Protein AF-A0A1J7I4B0-F1 (afdb_monomer)

Sequence (174 aa):
MAPSAYDSESDSSPSPQRRQPWRPTRIHIPNHGELVFEQAELERLRMSMGFTDMDQLVAFIRAPYVIYPFREFIVDYLRGQGPGASNPPSLDAIITLIVTDTQDNTGMFTTHNPDKTGWGPDHHWARFIQQVYSGAQAADSSWVGVSEQDFAVIAWQLLELLQFLARRWLANRV

Secondary structure (DSSP, 8-state):
----------------------PPP------HHHHHHHHHHHHHHHHHTT-SSHHHHHHHHHSHHHHHHHHHHIIIIITTS-GGGGSPPPHHHHHHHHHHHHHTT--TTTSSS---TT--HHHHHHHHHHHHHHHHHHH-GGGTT--HHHHHHHHHHHHHHHHHHHHHHHHTT-

Mean predicted aligned error: 11.85 Å

Radius of gyration: 24.98 Å; Cα contacts (8 Å, |Δi|>4): 108; chains: 1; bounding box: 47×62×83 Å

Foldseek 3Di:
DDDDDDDDDDPPPDDDPPDDPDDPDPPCPDPPVVVVVLVVLLVVLCVLVVHPDSVRVVVLCVDPLNVVLLVVLCVPQLVVDAPCLLPDDDLVLLLVVLVCCVVVVVCQLVDDDHDCVPPDSSSSLSSSLVSSLVVCCVVDVVSPPQDSVRSSSSSVSSSSVSSSVSNVVNVVVD

Solvent-accessible surface area (backbone atoms only — not comparable to full-atom values): 10542 Å² total; per-residue (Å²): 139,85,88,81,92,88,88,77,92,74,89,76,76,77,76,81,77,78,75,73,76,84,72,79,72,82,77,79,74,73,51,74,65,56,56,53,50,52,51,53,51,52,54,49,52,23,58,74,72,66,37,93,45,71,66,55,43,54,49,52,57,64,31,68,45,40,44,50,43,50,51,48,40,40,64,76,44,53,69,82,38,63,86,71,61,43,59,79,64,60,64,68,60,26,50,48,54,52,51,46,35,59,74,72,64,66,42,60,52,73,44,84,84,51,88,64,86,86,63,53,73,45,52,52,55,31,26,36,40,49,36,32,51,57,38,44,33,75,75,37,66,88,61,55,91,66,49,76,71,55,45,51,53,51,46,50,53,43,47,53,50,49,35,51,53,44,44,53,53,56,63,76,71,116

Organism: NCBI:txid1408157

Structure (mmCIF, N/CA/C/O backbone):
data_AF-A0A1J7I4B0-F1
#
_entry.id   AF-A0A1J7I4B0-F1
#
loop_
_atom_site.group_PDB
_atom_site.id
_atom_site.type_symbol
_atom_site.label_atom_id
_atom_site.label_alt_id
_atom_site.label_comp_id
_atom_site.label_asym_id
_atom_site.label_entity_id
_atom_site.label_seq_id
_atom_site.pdbx_PDB_ins_code
_atom_site.Cartn_x
_atom_site.Cartn_y
_atom_site.Cartn_z
_atom_site.occupancy
_atom_site.B_iso_or_equiv
_atom_site.auth_seq_id
_atom_site.auth_comp_id
_atom_site.auth_asym_id
_atom_site.auth_atom_id
_atom_site.pdbx_PDB_model_num
ATOM 1 N N . MET A 1 1 ? -31.861 36.090 -67.037 1.00 41.72 1 MET A N 1
ATOM 2 C CA . MET A 1 1 ? -31.666 36.037 -65.571 1.00 41.72 1 MET A CA 1
ATOM 3 C C . MET A 1 1 ? -31.210 34.626 -65.224 1.00 41.72 1 MET A C 1
ATOM 5 O O . MET A 1 1 ? -31.757 33.698 -65.799 1.00 41.72 1 MET A O 1
ATOM 9 N N . ALA A 1 2 ? -30.171 34.485 -64.400 1.00 48.28 2 ALA A N 1
ATOM 10 C CA . ALA A 1 2 ? -29.587 33.206 -63.952 1.00 48.28 2 ALA A CA 1
ATOM 11 C C . ALA A 1 2 ? -30.159 32.815 -62.561 1.00 48.28 2 ALA A C 1
ATOM 13 O O . ALA A 1 2 ? -30.885 33.651 -62.013 1.00 48.28 2 ALA A O 1
ATOM 14 N N . PRO A 1 3 ? -29.829 31.659 -61.932 1.00 47.75 3 PRO A N 1
ATOM 15 C CA . PRO A 1 3 ? -28.937 30.546 -62.323 1.00 47.75 3 PRO A CA 1
ATOM 16 C C . PRO A 1 3 ? -29.724 29.186 -62.325 1.00 47.75 3 PRO A C 1
ATOM 18 O O . PRO A 1 3 ? -30.921 29.238 -62.582 1.00 47.75 3 PRO A O 1
ATOM 21 N N . SER A 1 4 ? -29.219 27.952 -62.117 1.00 40.94 4 SER A N 1
ATOM 22 C CA . SER A 1 4 ? -27.881 27.423 -61.770 1.00 40.94 4 SER A CA 1
ATOM 23 C C . SER A 1 4 ? -27.727 25.913 -62.065 1.00 40.94 4 SER A C 1
ATOM 25 O O . SER A 1 4 ? -28.676 25.176 -61.837 1.00 40.94 4 SER A O 1
ATOM 27 N N . ALA A 1 5 ? -26.491 25.494 -62.381 1.00 42.97 5 ALA A N 1
ATOM 28 C CA . ALA A 1 5 ? -25.795 24.273 -61.918 1.00 42.97 5 ALA A CA 1
ATOM 29 C C . ALA A 1 5 ? -26.322 22.832 -62.178 1.00 42.97 5 ALA A C 1
ATOM 31 O O . ALA A 1 5 ? -27.502 22.577 -62.375 1.00 42.97 5 ALA A O 1
ATOM 32 N N . TYR A 1 6 ? -25.356 21.909 -62.011 1.00 44.06 6 TYR A N 1
ATOM 33 C CA . TYR A 1 6 ? -25.415 20.441 -61.875 1.00 44.06 6 TYR A CA 1
ATOM 34 C C . TYR A 1 6 ? -25.219 19.579 -63.129 1.00 44.06 6 TYR A C 1
ATOM 36 O O . TYR A 1 6 ? -26.148 18.962 -63.624 1.00 44.06 6 TYR A O 1
ATOM 44 N N . ASP A 1 7 ? -23.943 19.433 -63.505 1.00 45.72 7 ASP A N 1
ATOM 45 C CA . ASP A 1 7 ? -23.386 18.194 -64.063 1.00 45.72 7 ASP A CA 1
ATOM 46 C C . ASP A 1 7 ? -21.971 17.981 -63.497 1.00 45.72 7 ASP A C 1
ATOM 48 O O . ASP A 1 7 ? -21.061 18.766 -63.772 1.00 45.72 7 ASP A O 1
ATOM 52 N N . SER A 1 8 ? -21.805 16.964 -62.646 1.00 46.50 8 SER A N 1
ATOM 53 C CA . SER A 1 8 ? -20.534 16.324 -62.249 1.00 46.50 8 SER A CA 1
ATOM 54 C C . SER A 1 8 ? -20.842 15.198 -61.262 1.00 46.50 8 SER A C 1
ATOM 56 O O . SER A 1 8 ? -20.706 15.346 -60.043 1.00 46.50 8 SER A O 1
ATOM 58 N N . GLU A 1 9 ? -21.287 14.062 -61.795 1.00 45.38 9 GLU A N 1
ATOM 59 C CA . GLU A 1 9 ? -21.371 12.819 -61.034 1.00 45.38 9 GLU A CA 1
ATOM 60 C C . GLU A 1 9 ? -19.989 12.474 -60.463 1.00 45.38 9 GLU A C 1
ATOM 62 O O . GLU A 1 9 ? -19.000 12.344 -61.183 1.00 45.38 9 GLU A O 1
ATOM 67 N N . SER A 1 10 ? -19.917 12.334 -59.144 1.00 45.28 10 SER A N 1
ATOM 68 C CA . SER A 1 10 ? -18.740 11.833 -58.432 1.00 45.28 10 SER A CA 1
ATOM 69 C C . SER A 1 10 ? -19.203 10.764 -57.448 1.00 45.28 10 SER A C 1
ATOM 71 O O . SER A 1 10 ? -19.245 10.966 -56.234 1.00 45.28 10 SER A O 1
ATOM 73 N N . ASP A 1 11 ? -19.597 9.620 -58.018 1.00 41.53 11 ASP A N 1
ATOM 74 C CA . ASP A 1 11 ? -20.009 8.410 -57.304 1.00 41.53 11 ASP A CA 1
ATOM 75 C C . ASP A 1 11 ? -18.856 7.885 -56.434 1.00 41.53 11 ASP A C 1
ATOM 77 O O . ASP A 1 11 ? -18.025 7.068 -56.834 1.00 41.53 11 ASP A O 1
ATOM 81 N N . SER A 1 12 ? -18.797 8.404 -55.210 1.00 43.12 12 SER A N 1
ATOM 82 C CA . SER A 1 12 ? -17.882 7.960 -54.164 1.00 43.12 12 SER A CA 1
ATOM 83 C C . SER A 1 12 ? -18.487 6.777 -53.413 1.00 43.12 12 SER A C 1
ATOM 85 O O . SER A 1 12 ? -18.695 6.841 -52.202 1.00 43.12 12 SER A O 1
ATOM 87 N N . SER A 1 13 ? -18.780 5.694 -54.136 1.00 46.62 13 SER A N 1
ATOM 88 C CA . SER A 1 13 ? -19.219 4.424 -53.558 1.00 46.62 13 SER A CA 1
ATOM 89 C C . SER A 1 13 ? -18.184 3.898 -52.544 1.00 46.62 13 SER A C 1
ATOM 91 O O . SER A 1 13 ? -17.071 3.520 -52.931 1.00 46.62 13 SER A O 1
ATOM 93 N N . PRO A 1 14 ? -18.502 3.843 -51.234 1.00 42.09 14 PRO A N 1
ATOM 94 C CA . PRO A 1 14 ? -17.565 3.353 -50.234 1.00 42.09 14 PRO A CA 1
ATOM 95 C C . PRO A 1 14 ? -17.385 1.840 -50.388 1.00 42.09 14 PRO A C 1
ATOM 97 O O . PRO A 1 14 ? -18.334 1.064 -50.267 1.00 42.09 14 PRO A O 1
ATOM 100 N N . SER A 1 15 ? -16.144 1.406 -50.623 1.00 46.53 15 SER A N 1
ATOM 101 C CA . SER A 1 15 ? -15.815 -0.020 -50.705 1.00 46.53 15 SER A CA 1
ATOM 102 C C . SER A 1 15 ? -16.225 -0.752 -49.417 1.00 46.53 15 SER A C 1
ATOM 104 O O . SER A 1 15 ? -15.900 -0.278 -48.323 1.00 46.53 15 SER A O 1
ATOM 106 N N . PRO A 1 16 ? -16.892 -1.920 -49.501 1.00 41.56 16 PRO A N 1
ATOM 107 C CA . PRO A 1 16 ? -17.350 -2.636 -48.320 1.00 41.56 16 PRO A CA 1
ATOM 108 C C . PRO A 1 16 ? -16.153 -3.112 -47.495 1.00 41.56 16 PRO A C 1
ATOM 110 O O . PRO A 1 16 ? -15.382 -3.979 -47.918 1.00 41.56 16 PRO A O 1
ATOM 113 N N . GLN A 1 17 ? -16.007 -2.554 -46.290 1.00 43.06 17 GLN A N 1
ATOM 114 C CA . GLN A 1 17 ? -14.996 -2.991 -45.334 1.00 43.06 17 GLN A CA 1
ATOM 115 C C . GLN A 1 17 ? -15.161 -4.491 -45.075 1.00 43.06 17 GLN A C 1
ATOM 117 O O . GLN A 1 17 ? -16.184 -4.941 -44.549 1.00 43.06 17 GLN A O 1
ATOM 122 N N . ARG A 1 18 ? -14.135 -5.275 -45.431 1.00 38.78 18 ARG A N 1
ATOM 123 C CA . ARG A 1 18 ? -14.068 -6.699 -45.091 1.00 38.78 18 ARG A CA 1
ATOM 124 C C . ARG A 1 18 ? -14.145 -6.829 -43.574 1.00 38.78 18 ARG A C 1
ATOM 126 O O . ARG A 1 18 ? -13.166 -6.552 -42.882 1.00 38.78 18 ARG A O 1
ATOM 133 N N . ARG A 1 19 ? -15.297 -7.277 -43.064 1.00 35.00 19 ARG A N 1
ATOM 134 C CA . ARG A 1 19 ? -15.442 -7.699 -41.668 1.00 35.00 19 ARG A CA 1
ATOM 135 C C . ARG A 1 19 ? -14.363 -8.743 -41.402 1.00 35.00 19 ARG A C 1
ATOM 137 O O . ARG A 1 19 ? -14.380 -9.803 -42.029 1.00 35.00 19 ARG A O 1
ATOM 144 N N . GLN A 1 20 ? -13.412 -8.438 -40.521 1.00 35.88 20 GLN A N 1
ATOM 145 C CA . GLN A 1 20 ? -12.456 -9.454 -40.099 1.00 35.88 20 GLN A CA 1
ATOM 146 C C . GLN A 1 20 ? -13.242 -10.591 -39.429 1.00 35.88 20 GLN A C 1
ATOM 148 O O . GLN A 1 20 ? -14.161 -10.305 -38.653 1.00 35.88 20 GLN A O 1
ATOM 153 N N . PRO A 1 21 ? -12.933 -11.865 -39.725 1.00 37.88 21 PRO A N 1
ATOM 154 C CA . PRO A 1 21 ? -13.546 -12.967 -39.004 1.00 37.88 21 PRO A CA 1
ATOM 155 C C . PRO A 1 21 ? -13.203 -12.819 -37.522 1.00 37.88 21 PRO A C 1
ATOM 157 O O . PRO A 1 21 ? -12.049 -12.550 -37.177 1.00 37.88 21 PRO A O 1
ATOM 160 N N . TRP A 1 22 ? -14.208 -12.986 -36.660 1.00 29.53 22 TRP A N 1
ATOM 161 C CA . TRP A 1 22 ? -14.018 -13.007 -35.213 1.00 29.53 22 TRP A CA 1
ATOM 162 C C . TRP A 1 22 ? -12.917 -14.012 -34.872 1.00 29.53 22 TRP A C 1
ATOM 164 O O . TRP A 1 22 ? -13.108 -15.222 -34.999 1.00 29.53 22 TRP A O 1
ATOM 174 N N . ARG A 1 23 ? -11.759 -13.516 -34.428 1.00 29.38 23 ARG A N 1
ATOM 175 C CA . ARG A 1 23 ? -10.813 -14.361 -33.707 1.00 29.38 23 ARG A CA 1
ATOM 176 C C . ARG A 1 23 ? -11.446 -14.624 -32.344 1.00 29.38 23 ARG A C 1
ATOM 178 O O . ARG A 1 23 ? -11.733 -13.645 -31.654 1.00 29.38 23 ARG A O 1
ATOM 185 N N . PRO A 1 24 ? -11.668 -15.883 -31.934 1.00 34.53 24 PRO A N 1
ATOM 186 C CA . PRO A 1 24 ? -11.965 -16.138 -30.539 1.00 34.53 24 PRO A CA 1
ATOM 187 C C . PRO A 1 24 ? -10.764 -15.639 -29.738 1.00 34.53 24 PRO A C 1
ATOM 189 O O . PRO A 1 24 ? -9.643 -16.126 -29.911 1.00 34.53 24 PRO A O 1
ATOM 192 N N . THR A 1 25 ? -10.991 -14.634 -28.891 1.00 38.19 25 THR A N 1
ATOM 193 C CA . THR A 1 25 ? -10.077 -14.308 -27.799 1.00 38.19 25 THR A CA 1
ATOM 194 C C . THR A 1 25 ? -9.748 -15.623 -27.105 1.00 38.19 25 THR A C 1
ATOM 196 O O . THR A 1 25 ? -10.669 -16.389 -26.811 1.00 38.19 25 THR A O 1
ATOM 199 N N . ARG A 1 26 ? -8.463 -15.916 -26.863 1.00 33.62 26 ARG A N 1
ATOM 200 C CA . ARG A 1 26 ? -8.110 -17.017 -25.961 1.00 33.62 26 ARG A CA 1
ATOM 201 C C . ARG A 1 26 ? -8.775 -16.699 -24.628 1.00 33.62 26 ARG A C 1
ATOM 203 O O . ARG A 1 26 ? -8.307 -15.828 -23.903 1.00 33.62 26 ARG A O 1
ATOM 210 N N . ILE A 1 27 ? -9.877 -17.381 -24.331 1.00 37.28 27 ILE A N 1
ATOM 211 C CA . ILE A 1 27 ? -10.378 -17.461 -22.970 1.00 37.28 27 ILE A CA 1
ATOM 212 C C . ILE A 1 27 ? -9.312 -18.276 -22.259 1.00 37.28 27 ILE A C 1
ATOM 214 O O . ILE A 1 27 ? -9.225 -19.491 -22.442 1.00 37.28 27 ILE A O 1
ATOM 218 N N . HIS A 1 28 ? -8.432 -17.580 -21.545 1.00 44.19 28 HIS A N 1
ATOM 219 C CA . HIS A 1 28 ? -7.542 -18.214 -20.599 1.00 44.19 28 HIS A CA 1
ATOM 220 C C . HIS A 1 28 ? -8.452 -18.857 -19.552 1.00 44.19 28 HIS A C 1
ATOM 222 O O . HIS A 1 28 ? -9.059 -18.164 -18.740 1.00 44.19 28 HIS A O 1
ATOM 228 N N . ILE A 1 29 ? -8.629 -20.173 -19.651 1.00 43.31 29 ILE A N 1
ATOM 229 C CA . ILE A 1 29 ? -9.221 -20.973 -18.587 1.00 43.31 29 ILE A CA 1
ATOM 230 C C . ILE A 1 29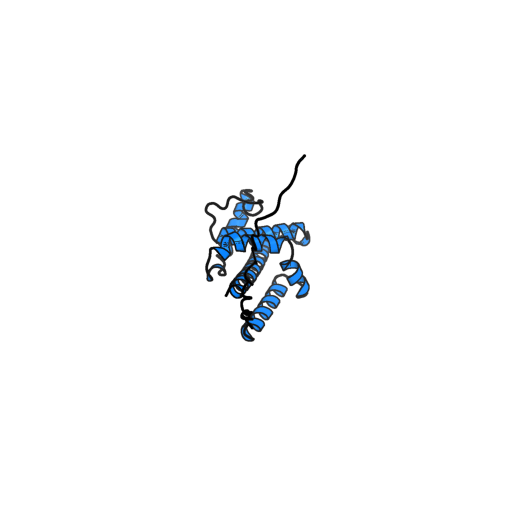 ? -8.059 -21.187 -17.614 1.00 43.31 29 ILE A C 1
ATOM 232 O O . ILE A 1 29 ? -7.162 -21.961 -17.962 1.00 43.31 29 ILE A O 1
ATOM 236 N N . PRO A 1 30 ? -8.004 -20.476 -16.471 1.00 47.09 30 PRO A N 1
ATOM 237 C CA . PRO A 1 30 ? -6.934 -20.684 -15.504 1.00 47.09 30 PRO A CA 1
ATOM 238 C C . PRO A 1 30 ? -6.949 -22.144 -15.062 1.00 47.09 30 PRO A C 1
ATOM 240 O O . PRO A 1 30 ? -8.021 -22.747 -14.925 1.00 47.09 30 PRO A O 1
ATOM 243 N N . ASN A 1 31 ? -5.768 -22.734 -14.869 1.00 52.84 31 ASN A N 1
ATOM 244 C CA . ASN A 1 31 ? -5.705 -24.134 -14.467 1.00 52.84 31 ASN A CA 1
ATOM 245 C C . ASN A 1 31 ? -6.452 -24.321 -13.141 1.00 52.84 31 ASN A C 1
ATOM 247 O O . ASN A 1 31 ? -6.368 -23.479 -12.248 1.00 52.84 31 ASN A O 1
ATOM 251 N N . HIS A 1 32 ? -7.127 -25.461 -12.963 1.00 53.00 32 HIS A N 1
ATOM 252 C CA . HIS A 1 32 ? -7.828 -25.753 -11.706 1.00 53.00 32 HIS A CA 1
ATOM 253 C C . HIS A 1 32 ? -6.910 -25.657 -10.473 1.00 53.00 32 HIS A C 1
ATOM 255 O O . HIS A 1 32 ? -7.383 -25.307 -9.399 1.00 53.00 32 HIS A O 1
ATOM 261 N N . GLY A 1 33 ? -5.602 -25.898 -10.633 1.00 51.53 33 GLY A N 1
ATOM 262 C CA . GLY A 1 33 ? -4.603 -25.622 -9.598 1.00 51.53 33 GLY A CA 1
ATOM 263 C C . GLY A 1 33 ? -4.465 -24.130 -9.271 1.00 51.53 33 GLY A C 1
ATOM 264 O O . GLY A 1 33 ? -4.574 -23.767 -8.106 1.00 51.53 33 GLY A O 1
ATOM 265 N N . GLU A 1 34 ? -4.279 -23.262 -10.274 1.00 57.88 34 GLU A N 1
ATOM 266 C CA . GLU A 1 34 ? -4.170 -21.804 -10.077 1.00 57.88 34 GLU A CA 1
ATOM 267 C C . GLU A 1 34 ? -5.395 -21.237 -9.359 1.00 57.88 34 GLU A C 1
ATOM 269 O O . GLU A 1 34 ? -5.231 -20.535 -8.370 1.00 57.88 34 GLU A O 1
ATOM 274 N N . LEU A 1 35 ? -6.609 -21.612 -9.777 1.00 59.94 35 LEU A N 1
ATOM 275 C CA . LEU A 1 35 ? -7.845 -21.165 -9.119 1.00 59.94 35 LEU A CA 1
ATOM 276 C C . LEU A 1 35 ? -7.898 -21.534 -7.627 1.00 59.94 35 LEU A C 1
ATOM 278 O O . LEU A 1 35 ? -8.327 -20.725 -6.807 1.00 59.94 35 LEU A O 1
ATOM 282 N N . VAL A 1 36 ? -7.450 -22.741 -7.270 1.00 61.91 36 VAL A N 1
ATOM 283 C CA . VAL A 1 36 ? -7.427 -23.218 -5.877 1.00 61.91 36 VAL A CA 1
ATOM 284 C C . VAL A 1 36 ? -6.362 -22.479 -5.059 1.00 61.91 36 VAL A C 1
ATOM 286 O O . VAL A 1 36 ? -6.633 -22.099 -3.920 1.00 61.91 36 VAL A O 1
ATOM 289 N N . PHE A 1 37 ? -5.180 -22.221 -5.631 1.00 63.00 37 PHE A N 1
ATOM 290 C CA . PHE A 1 37 ? -4.139 -21.427 -4.969 1.00 63.00 37 PHE A CA 1
ATOM 291 C C . PHE A 1 37 ? -4.554 -19.961 -4.789 1.00 63.00 37 PHE A C 1
ATOM 293 O O . PHE A 1 37 ? -4.392 -19.423 -3.696 1.00 63.00 37 PHE A O 1
ATOM 300 N N . GLU A 1 38 ? -5.141 -19.330 -5.811 1.00 75.31 38 GLU A N 1
ATOM 301 C CA . GLU A 1 38 ? -5.653 -17.958 -5.722 1.00 75.31 38 GLU A CA 1
ATOM 302 C C . GLU A 1 38 ? -6.736 -17.825 -4.649 1.00 75.31 38 GLU A C 1
ATOM 30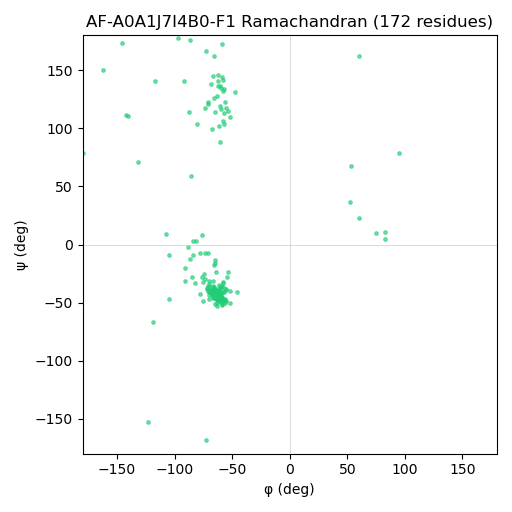4 O O . GLU A 1 38 ? -6.710 -16.874 -3.871 1.00 75.31 38 GLU A O 1
ATOM 309 N N . GLN A 1 39 ? -7.672 -18.778 -4.573 1.00 79.94 39 GLN A N 1
ATOM 310 C CA . GLN A 1 39 ? -8.748 -18.745 -3.584 1.00 79.94 39 GLN A CA 1
ATOM 311 C C . GLN A 1 39 ? -8.225 -18.967 -2.156 1.00 79.94 39 GLN A C 1
ATOM 313 O O . GLN A 1 39 ? -8.659 -18.274 -1.237 1.00 79.94 39 GLN A O 1
ATOM 318 N N . ALA A 1 40 ? -7.258 -19.871 -1.965 1.00 84.25 40 ALA A N 1
ATOM 319 C CA . ALA A 1 40 ? -6.603 -20.075 -0.673 1.00 84.25 40 ALA A CA 1
ATOM 320 C C . ALA A 1 40 ? -5.779 -18.850 -0.229 1.00 84.25 40 ALA A C 1
ATOM 322 O O . ALA A 1 40 ? -5.755 -18.518 0.957 1.00 84.25 40 ALA A O 1
ATOM 323 N N . GLU A 1 41 ? -5.130 -18.149 -1.164 1.00 86.56 41 GLU A N 1
ATOM 324 C CA . GLU A 1 41 ? -4.405 -16.913 -0.862 1.00 86.56 41 GLU A CA 1
ATOM 325 C C . GLU A 1 41 ? -5.355 -15.756 -0.522 1.00 86.56 41 GLU A C 1
ATOM 327 O O . GLU A 1 41 ? -5.100 -15.036 0.445 1.00 86.56 41 GLU A O 1
ATOM 332 N N . LEU A 1 42 ? -6.476 -15.615 -1.242 1.00 86.94 42 LEU A N 1
ATOM 333 C CA . LEU A 1 42 ? -7.520 -14.635 -0.922 1.00 86.94 42 LEU A CA 1
ATOM 334 C C . LEU A 1 42 ? -8.082 -14.857 0.486 1.00 86.94 42 LEU A C 1
ATOM 336 O O . LEU A 1 42 ? -8.228 -13.911 1.256 1.00 86.94 42 LEU A O 1
ATOM 340 N N . GLU A 1 43 ? -8.365 -16.114 0.832 1.00 89.25 43 GLU A N 1
ATOM 341 C CA . GLU A 1 43 ? -8.880 -16.504 2.145 1.00 89.25 43 GLU A CA 1
ATOM 342 C C . GLU A 1 43 ? -7.869 -16.201 3.262 1.00 89.25 43 GLU A C 1
ATOM 344 O O . GLU A 1 43 ? -8.233 -15.681 4.318 1.00 89.25 43 GLU A O 1
ATOM 349 N N . ARG A 1 44 ? -6.576 -16.440 3.011 1.00 90.75 44 ARG A N 1
ATOM 350 C CA . ARG A 1 44 ? -5.492 -16.071 3.931 1.00 90.75 44 ARG A CA 1
ATOM 351 C C . ARG A 1 44 ? -5.386 -14.553 4.118 1.00 90.75 44 ARG A C 1
ATOM 353 O O . ARG A 1 44 ? -5.278 -14.113 5.259 1.00 90.75 44 ARG A O 1
ATOM 360 N N . LEU A 1 45 ? -5.455 -13.770 3.037 1.00 90.38 45 LEU A N 1
ATOM 361 C CA . LEU A 1 45 ? -5.455 -12.300 3.082 1.00 90.38 45 LEU A CA 1
ATOM 362 C C . LEU A 1 45 ? -6.671 -11.750 3.839 1.00 90.38 45 LEU A C 1
ATOM 364 O O . LEU A 1 45 ? -6.532 -10.834 4.645 1.00 90.38 45 LEU A O 1
ATOM 368 N N . ARG A 1 46 ? -7.859 -12.338 3.641 1.00 92.25 46 ARG A N 1
ATOM 369 C CA . ARG A 1 46 ? -9.065 -11.990 4.408 1.00 92.25 46 ARG A CA 1
ATOM 370 C C . ARG A 1 46 ? -8.825 -12.158 5.905 1.00 92.25 46 ARG A C 1
ATOM 372 O O . ARG A 1 46 ? -9.112 -11.244 6.673 1.00 92.25 46 ARG A O 1
ATOM 379 N N . MET A 1 47 ? -8.309 -13.322 6.302 1.00 87.69 47 MET A N 1
ATOM 380 C CA . MET A 1 47 ? -8.048 -13.637 7.706 1.00 87.69 47 MET A CA 1
ATOM 381 C C . MET A 1 47 ? -6.946 -12.765 8.309 1.00 87.69 47 MET A C 1
ATOM 383 O O . MET A 1 47 ? -7.116 -12.305 9.435 1.00 87.69 47 MET A O 1
ATOM 387 N N . SER A 1 48 ? -5.842 -12.513 7.593 1.00 87.00 48 SER A N 1
ATOM 388 C CA . SER A 1 48 ? -4.746 -11.689 8.121 1.00 87.00 48 SER A CA 1
ATOM 389 C C . SER A 1 48 ? -5.165 -10.231 8.311 1.00 87.00 48 SER A C 1
ATOM 391 O O . SER A 1 48 ? -4.836 -9.648 9.337 1.00 87.00 48 SER A O 1
ATOM 393 N N . MET A 1 49 ? -5.955 -9.677 7.386 1.00 87.25 49 MET A N 1
ATOM 394 C CA . MET A 1 49 ? -6.481 -8.307 7.453 1.00 87.25 49 MET A CA 1
ATOM 395 C C . MET A 1 49 ? -7.734 -8.154 8.339 1.00 87.25 49 MET A C 1
ATOM 397 O O . MET A 1 49 ? -8.299 -7.067 8.417 1.00 87.25 49 MET A O 1
ATOM 401 N N . GLY A 1 50 ? -8.195 -9.222 9.002 1.00 85.62 50 GLY A N 1
ATOM 402 C CA . GLY A 1 50 ? -9.309 -9.170 9.958 1.00 85.62 50 GLY A CA 1
ATOM 403 C C . GLY A 1 50 ? -10.716 -9.037 9.356 1.00 85.62 50 GLY A C 1
ATOM 404 O O . GLY A 1 50 ? -11.676 -8.839 10.101 1.00 85.62 50 GLY A O 1
ATOM 405 N N . PHE A 1 51 ? -10.883 -9.173 8.036 1.00 87.25 51 PHE A N 1
ATOM 406 C CA . PHE A 1 51 ? -12.201 -9.110 7.393 1.00 87.25 51 PHE A CA 1
ATOM 407 C C . PHE A 1 51 ? -13.063 -10.321 7.772 1.00 87.25 51 PHE A C 1
ATOM 409 O O . PHE A 1 51 ? -12.588 -11.457 7.776 1.00 87.25 51 PHE A O 1
ATOM 416 N N . THR A 1 52 ? -14.354 -10.116 8.049 1.00 89.75 52 THR A N 1
ATOM 417 C CA . THR A 1 52 ? -15.257 -11.210 8.467 1.00 89.75 52 THR A CA 1
ATOM 418 C C . THR A 1 52 ? -15.532 -12.199 7.332 1.00 89.75 52 THR A C 1
ATOM 420 O O . THR A 1 52 ? -15.619 -13.402 7.565 1.00 89.75 52 THR A O 1
ATOM 423 N N . ASP A 1 53 ? -15.635 -11.700 6.101 1.00 91.12 53 ASP A N 1
ATOM 424 C CA . ASP A 1 53 ? -16.053 -12.447 4.915 1.00 91.12 53 ASP A CA 1
ATOM 425 C C . ASP A 1 53 ? -15.321 -11.958 3.643 1.00 91.12 53 ASP A C 1
ATOM 427 O O . ASP A 1 53 ? -14.533 -11.007 3.670 1.00 91.12 53 ASP A O 1
ATOM 431 N N . MET A 1 54 ? -15.534 -12.658 2.525 1.00 90.75 54 MET A N 1
ATOM 432 C CA . MET A 1 54 ? -14.939 -12.318 1.226 1.00 90.75 54 MET A CA 1
ATOM 433 C C . MET A 1 54 ? -15.465 -10.999 0.648 1.00 90.75 54 MET A C 1
ATOM 435 O O . MET A 1 54 ? -14.720 -10.305 -0.047 1.00 90.75 54 MET A O 1
ATOM 439 N N . ASP A 1 55 ? -16.719 -10.636 0.925 1.00 91.88 55 ASP A N 1
ATOM 440 C CA . ASP A 1 55 ? -17.335 -9.431 0.371 1.00 91.88 55 ASP A CA 1
ATOM 441 C C . ASP A 1 55 ? -16.721 -8.171 0.992 1.00 91.88 55 ASP A C 1
ATOM 443 O O . ASP A 1 55 ? -16.470 -7.204 0.273 1.00 91.88 55 ASP A O 1
ATOM 447 N N . GLN A 1 56 ? -16.369 -8.204 2.281 1.00 90.69 56 GLN A N 1
ATOM 448 C CA . GLN A 1 56 ? -15.608 -7.148 2.955 1.00 90.69 56 GLN A CA 1
ATOM 449 C C . GLN A 1 56 ? -14.214 -6.951 2.342 1.00 90.69 56 GLN A C 1
ATOM 451 O O . GLN A 1 56 ? -13.852 -5.819 2.016 1.00 90.69 56 GLN A O 1
ATOM 456 N N . LEU A 1 57 ? -13.455 -8.030 2.101 1.00 91.00 57 LEU A N 1
ATOM 457 C CA . LEU A 1 57 ? -12.148 -7.936 1.430 1.00 91.00 57 LEU A CA 1
ATOM 458 C C . LEU A 1 57 ? -12.292 -7.371 0.005 1.00 91.00 57 LEU A C 1
ATOM 460 O O . LEU A 1 57 ? -11.533 -6.493 -0.405 1.00 91.00 57 LEU A O 1
ATOM 464 N N . VAL A 1 58 ? -13.284 -7.835 -0.761 1.00 92.31 58 VAL A N 1
ATOM 465 C CA . VAL A 1 58 ? -13.540 -7.339 -2.123 1.00 92.31 58 VAL A CA 1
ATOM 466 C C . VAL A 1 58 ? -14.006 -5.878 -2.116 1.00 92.31 58 VAL A C 1
ATOM 468 O O . VAL A 1 58 ? -13.621 -5.118 -3.007 1.00 92.31 58 VAL A O 1
ATOM 471 N N . ALA A 1 59 ? -14.794 -5.457 -1.124 1.00 91.19 59 ALA A N 1
ATOM 472 C CA . ALA A 1 59 ? -15.194 -4.066 -0.934 1.00 91.19 59 ALA A CA 1
ATOM 473 C C . ALA A 1 59 ? -13.987 -3.175 -0.604 1.00 91.19 59 ALA A C 1
ATOM 475 O O . ALA A 1 59 ? -1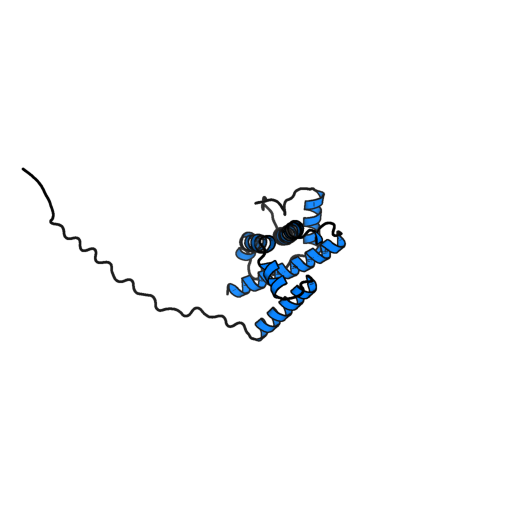3.828 -2.129 -1.235 1.00 91.19 59 ALA A O 1
ATOM 476 N N . PHE A 1 60 ? -13.096 -3.622 0.288 1.00 92.81 60 PHE A N 1
ATOM 477 C CA . PHE A 1 60 ? -11.841 -2.938 0.606 1.00 92.81 60 PHE A CA 1
ATOM 478 C C . PHE A 1 60 ? -10.944 -2.788 -0.632 1.00 92.81 60 PHE A C 1
ATOM 480 O O . PHE A 1 60 ? -10.545 -1.678 -0.972 1.00 92.81 60 PHE A O 1
ATOM 487 N N . ILE A 1 61 ? -10.715 -3.864 -1.396 1.00 94.56 61 ILE A N 1
ATOM 488 C CA . ILE A 1 61 ? -9.927 -3.828 -2.646 1.00 94.56 61 ILE A CA 1
ATOM 489 C C . ILE A 1 61 ? -10.513 -2.848 -3.679 1.00 94.56 61 ILE A C 1
ATOM 491 O O . ILE A 1 61 ? -9.782 -2.241 -4.466 1.00 94.56 61 ILE A O 1
ATOM 495 N N . ARG A 1 62 ? -11.841 -2.687 -3.696 1.00 94.31 62 ARG A N 1
ATOM 496 C CA . 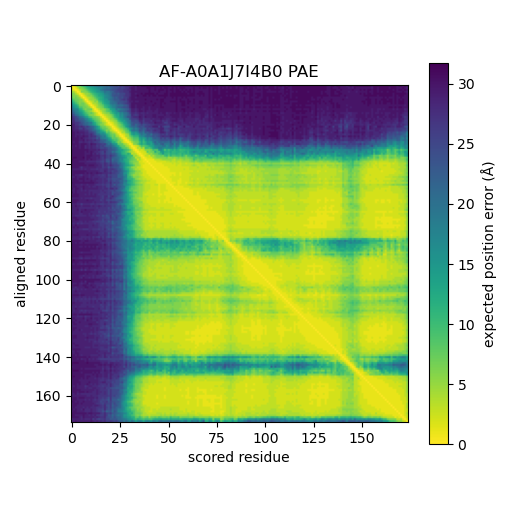ARG A 1 62 ? -12.553 -1.755 -4.586 1.00 94.31 62 ARG A CA 1
ATOM 497 C C . ARG A 1 62 ? -12.619 -0.323 -4.053 1.00 94.31 62 ARG A C 1
ATOM 499 O O . ARG A 1 62 ? -13.043 0.556 -4.806 1.00 94.31 62 ARG A O 1
ATOM 506 N N . ALA A 1 63 ? -12.222 -0.072 -2.807 1.00 93.50 63 ALA A N 1
ATOM 507 C CA . ALA A 1 63 ? -12.277 1.255 -2.216 1.00 93.50 63 ALA A CA 1
ATOM 508 C C . ALA A 1 63 ? -11.369 2.241 -2.982 1.00 93.50 63 ALA A C 1
ATOM 510 O O . ALA A 1 63 ? -10.294 1.848 -3.452 1.00 93.50 63 ALA A O 1
ATOM 511 N N . PRO A 1 64 ? -11.744 3.532 -3.098 1.00 95.25 64 PRO A N 1
ATOM 512 C CA . PRO A 1 64 ? -10.944 4.539 -3.801 1.00 95.25 64 PRO A CA 1
ATOM 513 C C . PRO A 1 64 ? -9.483 4.602 -3.331 1.00 95.25 64 PRO A C 1
ATOM 515 O O . PRO A 1 64 ? -8.575 4.690 -4.157 1.00 95.25 64 PRO A O 1
ATOM 518 N N . TYR A 1 65 ? -9.261 4.477 -2.019 1.00 92.69 65 TYR A N 1
ATOM 519 C CA . TYR A 1 65 ? -7.939 4.495 -1.390 1.00 92.69 65 TYR A CA 1
ATOM 520 C C . TYR A 1 65 ? -7.107 3.218 -1.607 1.00 92.69 65 TYR A C 1
ATOM 522 O O . TYR A 1 65 ? -5.933 3.223 -1.271 1.00 92.69 65 TYR A O 1
ATOM 530 N N . VAL A 1 66 ? -7.657 2.151 -2.202 1.00 94.88 66 VAL A N 1
ATOM 531 C CA . VAL A 1 66 ? -6.877 0.983 -2.666 1.00 94.88 66 VAL A CA 1
ATOM 532 C C . VAL A 1 66 ? -6.724 0.998 -4.182 1.00 94.88 66 VAL A C 1
ATOM 534 O O . VAL A 1 66 ? -5.624 0.836 -4.715 1.00 94.88 66 VAL A O 1
ATOM 537 N N . ILE A 1 67 ? -7.818 1.243 -4.905 1.00 95.19 67 ILE A N 1
ATOM 538 C CA . ILE A 1 67 ? -7.825 1.115 -6.362 1.00 95.19 67 ILE A CA 1
ATOM 539 C C . ILE A 1 67 ? -7.073 2.250 -7.073 1.00 95.19 67 ILE A C 1
ATOM 541 O O . ILE A 1 67 ? -6.529 2.016 -8.154 1.00 95.19 67 ILE A O 1
ATOM 545 N N . TYR A 1 68 ? -7.015 3.463 -6.509 1.00 94.62 68 TYR A N 1
ATOM 546 C CA . TYR A 1 68 ? -6.238 4.556 -7.104 1.00 94.62 68 TYR A CA 1
ATOM 547 C C . TYR A 1 68 ? -4.727 4.390 -6.884 1.00 94.62 68 TYR A C 1
ATOM 549 O O . TYR A 1 6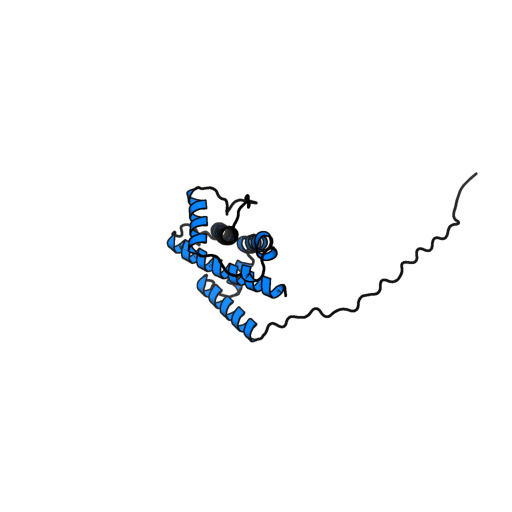8 ? -4.024 4.392 -7.900 1.00 94.62 68 TYR A O 1
ATOM 557 N N . PRO A 1 69 ? -4.214 4.116 -5.663 1.00 95.69 69 PRO A N 1
ATOM 558 C CA . PRO A 1 69 ? -2.794 3.811 -5.481 1.00 95.69 69 PRO A CA 1
ATOM 559 C C . PRO A 1 69 ? -2.351 2.582 -6.283 1.00 95.69 69 PRO A C 1
ATOM 561 O O . PRO A 1 69 ? -1.273 2.588 -6.871 1.00 95.69 69 PRO A O 1
ATOM 564 N N . PHE A 1 70 ? -3.198 1.549 -6.415 1.00 96.62 70 PHE A N 1
ATOM 565 C CA . PHE A 1 70 ? -2.869 0.393 -7.259 1.00 96.62 70 PHE A CA 1
ATOM 566 C C . PHE A 1 70 ? -2.779 0.746 -8.754 1.00 96.62 70 PHE A C 1
ATOM 568 O O . PHE A 1 70 ? -1.903 0.252 -9.464 1.00 96.62 70 PHE A O 1
ATOM 575 N N . ARG A 1 71 ? -3.658 1.622 -9.263 1.00 95.25 71 ARG A N 1
ATOM 576 C CA . ARG A 1 71 ? -3.577 2.111 -10.653 1.00 95.25 71 ARG A CA 1
ATOM 577 C C . ARG A 1 71 ? -2.328 2.955 -10.895 1.00 95.25 71 ARG A C 1
ATOM 579 O O . ARG A 1 71 ? -1.747 2.835 -11.971 1.00 95.25 71 ARG A O 1
ATOM 586 N N . GLU A 1 72 ? -1.925 3.770 -9.924 1.00 94.06 72 GLU A N 1
ATOM 587 C CA . GLU A 1 72 ? -0.672 4.531 -9.965 1.00 94.06 72 GLU A CA 1
ATOM 588 C C . GLU A 1 72 ? 0.536 3.578 -9.988 1.00 94.06 72 GLU A C 1
ATOM 590 O O . GLU A 1 72 ? 1.326 3.618 -10.928 1.00 94.06 72 GLU A O 1
ATOM 595 N N . PHE A 1 73 ? 0.589 2.605 -9.072 1.00 95.06 73 PHE A N 1
ATOM 596 C CA . PHE A 1 73 ? 1.607 1.545 -9.042 1.00 95.06 73 PHE A CA 1
ATOM 597 C C . PHE A 1 73 ? 1.689 0.742 -10.355 1.00 95.06 73 PHE A C 1
ATOM 599 O O . PHE A 1 73 ? 2.776 0.417 -10.835 1.00 95.06 73 PHE A O 1
ATOM 606 N N . ILE A 1 74 ? 0.549 0.464 -11.001 1.00 93.88 74 ILE A N 1
ATOM 607 C CA . ILE A 1 74 ? 0.526 -0.137 -12.341 1.00 93.88 74 ILE A CA 1
ATOM 608 C C . ILE A 1 74 ? 1.213 0.762 -13.375 1.00 93.88 74 ILE A C 1
ATOM 610 O O . ILE A 1 74 ? 1.969 0.263 -14.207 1.00 93.88 74 ILE A O 1
ATOM 614 N N . VAL A 1 75 ? 0.884 2.056 -13.396 1.00 92.12 75 VAL A N 1
ATOM 615 C CA . VAL A 1 75 ? 1.360 2.992 -14.424 1.00 92.12 75 VAL A CA 1
ATOM 616 C C . VAL A 1 75 ? 2.848 3.270 -14.268 1.00 92.12 75 VAL A C 1
ATOM 618 O O . VAL A 1 75 ? 3.568 3.180 -15.262 1.00 92.12 75 VAL A O 1
ATOM 621 N N . ASP A 1 76 ? 3.287 3.556 -13.046 1.00 90.06 76 ASP A N 1
ATOM 622 C CA . ASP A 1 76 ? 4.646 4.012 -12.763 1.00 90.06 76 ASP A CA 1
ATOM 623 C C . ASP A 1 76 ? 5.653 2.862 -12.679 1.00 90.06 76 ASP A C 1
ATOM 625 O O . ASP A 1 76 ? 6.812 3.029 -13.052 1.00 90.06 76 ASP A O 1
ATOM 629 N N . TYR A 1 77 ? 5.217 1.692 -12.196 1.00 90.81 77 TYR A N 1
ATOM 630 C CA . TYR A 1 77 ? 6.101 0.569 -11.894 1.00 90.81 77 TYR A CA 1
ATOM 631 C C . TYR A 1 77 ? 5.775 -0.675 -12.739 1.00 90.81 77 TYR A C 1
ATOM 633 O O . TYR A 1 77 ? 6.560 -1.029 -13.621 1.00 90.81 77 TYR A O 1
ATOM 641 N N . LEU A 1 78 ? 4.610 -1.319 -12.569 1.00 90.69 78 LEU A N 1
ATOM 642 C CA . LEU A 1 78 ? 4.350 -2.631 -13.207 1.00 90.69 78 LEU A CA 1
ATOM 643 C C . LEU A 1 78 ? 4.319 -2.617 -14.746 1.00 90.69 78 LEU A C 1
ATOM 645 O O . LEU A 1 78 ? 4.526 -3.656 -15.362 1.00 90.69 78 LEU A O 1
ATOM 649 N N . ARG A 1 79 ? 4.04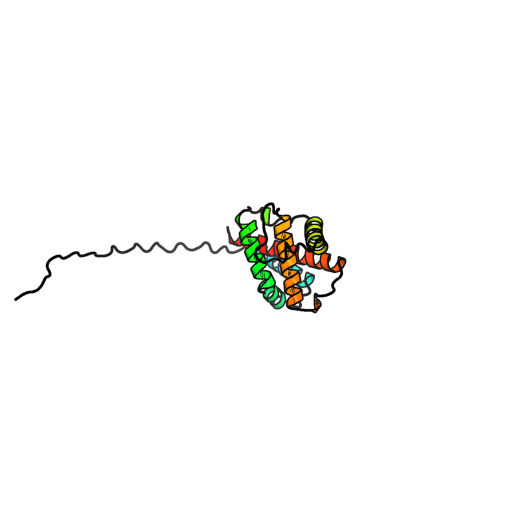3 -1.480 -15.399 1.00 87.69 79 ARG A N 1
ATOM 650 C CA . ARG A 1 79 ? 4.105 -1.380 -16.872 1.00 87.69 79 ARG A CA 1
ATOM 651 C C . ARG A 1 79 ? 5.525 -1.308 -17.423 1.00 87.69 79 ARG A C 1
ATOM 653 O O . ARG A 1 79 ? 5.742 -1.753 -18.546 1.00 87.69 79 ARG A O 1
ATOM 660 N N . GLY A 1 80 ? 6.451 -0.703 -16.680 1.00 81.44 80 GLY A N 1
ATOM 661 C CA . GLY A 1 80 ? 7.852 -0.558 -17.087 1.00 81.44 80 GLY A CA 1
ATOM 662 C C . GLY A 1 80 ? 8.716 -1.763 -16.717 1.00 81.44 80 GLY A C 1
ATOM 663 O O . GLY A 1 80 ? 9.842 -1.877 -17.193 1.00 81.44 80 GLY A O 1
ATOM 664 N N . GLN A 1 81 ? 8.197 -2.657 -15.875 1.00 72.75 81 GLN A N 1
ATOM 665 C CA . GLN A 1 81 ? 8.932 -3.764 -15.279 1.00 72.75 81 GLN A CA 1
ATOM 666 C C . GLN A 1 81 ? 8.343 -5.112 -15.722 1.00 72.75 81 GLN A C 1
ATOM 668 O O . GLN A 1 81 ? 7.132 -5.275 -15.840 1.00 72.75 81 GLN A O 1
ATOM 673 N N . GLY A 1 82 ? 9.211 -6.093 -15.986 1.00 68.62 82 GLY A N 1
ATOM 674 C CA . GLY A 1 82 ? 8.795 -7.446 -16.376 1.00 68.62 82 GLY A CA 1
ATOM 675 C C . GLY A 1 82 ? 8.205 -8.263 -15.212 1.00 68.62 82 GLY A C 1
ATOM 676 O O . GLY A 1 82 ? 7.997 -7.731 -14.124 1.00 68.62 82 GLY A O 1
ATOM 677 N N . PRO A 1 83 ? 8.004 -9.586 -15.375 1.00 66.31 83 PRO A N 1
ATOM 678 C CA . PRO A 1 83 ? 7.398 -10.445 -14.346 1.00 66.31 83 PRO A CA 1
ATOM 679 C C . PRO A 1 83 ? 8.061 -10.400 -12.957 1.00 66.31 83 PRO A C 1
ATOM 681 O O . PRO A 1 83 ? 7.403 -10.672 -11.961 1.00 66.31 83 PRO A O 1
ATOM 684 N N . GLY A 1 84 ? 9.340 -10.014 -12.863 1.00 67.62 84 GLY A N 1
ATOM 685 C CA . GLY A 1 84 ? 10.029 -9.806 -11.582 1.00 67.62 84 GLY A CA 1
ATOM 686 C C . GLY A 1 84 ? 9.473 -8.657 -10.727 1.00 67.62 84 GLY A C 1
ATOM 687 O O . GLY A 1 84 ? 9.789 -8.590 -9.544 1.00 67.62 84 GLY A O 1
ATOM 688 N N . ALA A 1 85 ? 8.624 -7.786 -11.284 1.00 74.12 85 ALA A N 1
ATOM 689 C CA . ALA A 1 85 ? 8.023 -6.647 -10.588 1.00 74.12 85 ALA A CA 1
ATOM 690 C C . ALA A 1 85 ? 7.061 -7.036 -9.452 1.00 74.12 85 ALA A C 1
ATOM 692 O O . ALA A 1 85 ? 6.752 -6.212 -8.599 1.00 74.12 85 ALA A O 1
ATOM 693 N N . SER A 1 86 ? 6.572 -8.280 -9.418 1.00 76.50 86 SER A N 1
ATOM 694 C CA . SER A 1 86 ? 5.751 -8.777 -8.306 1.00 76.50 86 SER A CA 1
ATOM 695 C C . SER A 1 86 ? 6.556 -9.290 -7.107 1.00 76.50 86 SER A C 1
ATOM 697 O O . SER A 1 86 ? 5.966 -9.817 -6.163 1.00 76.50 86 SER A O 1
ATOM 699 N N . ASN A 1 87 ? 7.885 -9.192 -7.140 1.00 80.81 87 ASN A N 1
ATOM 700 C CA . ASN A 1 87 ? 8.724 -9.517 -5.992 1.00 80.81 87 ASN A CA 1
ATOM 701 C C . ASN A 1 87 ? 8.870 -8.255 -5.125 1.00 80.81 87 ASN A C 1
ATOM 703 O O . ASN A 1 87 ? 9.459 -7.280 -5.600 1.00 80.81 87 ASN A O 1
ATOM 707 N N . PRO A 1 88 ? 8.334 -8.233 -3.892 1.00 83.00 88 PRO A N 1
ATOM 708 C CA . PRO A 1 88 ? 8.453 -7.072 -3.026 1.00 83.00 88 PRO A CA 1
ATOM 709 C C . PRO A 1 88 ? 9.917 -6.840 -2.610 1.00 83.00 88 PRO A C 1
ATOM 711 O O . PRO A 1 88 ? 10.657 -7.804 -2.386 1.00 83.00 88 PRO A O 1
ATOM 714 N N . PRO A 1 89 ? 10.340 -5.573 -2.466 1.00 86.62 89 PRO A N 1
ATOM 715 C CA . PRO A 1 89 ? 11.532 -5.193 -1.711 1.00 86.62 89 PRO A CA 1
ATOM 716 C C . PRO A 1 89 ? 11.450 -5.638 -0.241 1.00 86.62 89 PRO A C 1
ATOM 718 O O . PRO A 1 89 ? 10.408 -6.094 0.229 1.00 86.62 89 PRO A O 1
ATOM 721 N N . SER A 1 90 ? 12.546 -5.472 0.508 1.00 90.69 90 SER A N 1
ATOM 722 C CA . SER A 1 90 ? 12.535 -5.730 1.955 1.00 90.69 90 SER A CA 1
ATOM 723 C C . SER A 1 90 ? 11.486 -4.862 2.656 1.00 90.69 90 SER A C 1
ATOM 725 O O . SER A 1 90 ? 11.465 -3.644 2.456 1.00 90.69 90 SER A O 1
ATOM 727 N N . LEU A 1 91 ? 10.661 -5.476 3.513 1.00 88.94 91 LEU A N 1
ATOM 728 C CA . LEU A 1 91 ? 9.689 -4.754 4.335 1.00 88.94 91 LEU A CA 1
ATOM 729 C C . LEU A 1 91 ? 10.385 -3.702 5.209 1.00 88.94 91 LEU A C 1
ATOM 731 O O . LEU A 1 91 ? 9.898 -2.581 5.289 1.00 88.94 91 LEU A O 1
ATOM 735 N N . ASP A 1 92 ? 11.549 -4.023 5.781 1.00 89.81 92 ASP A N 1
ATOM 736 C CA . ASP A 1 92 ? 12.305 -3.094 6.629 1.00 89.81 92 ASP A CA 1
ATOM 737 C C . ASP A 1 92 ? 12.718 -1.832 5.858 1.00 89.81 92 ASP A C 1
ATOM 739 O O . ASP A 1 92 ? 12.636 -0.726 6.387 1.00 89.81 92 ASP A O 1
ATOM 743 N N . ALA A 1 93 ? 13.112 -1.973 4.586 1.00 90.94 93 ALA A N 1
ATOM 744 C CA . ALA A 1 93 ? 13.458 -0.834 3.733 1.00 90.94 93 ALA A CA 1
ATOM 745 C C . ALA A 1 93 ? 12.224 0.029 3.422 1.00 90.94 93 ALA A C 1
ATOM 747 O O . ALA A 1 93 ? 12.297 1.255 3.462 1.00 90.94 93 ALA A O 1
ATOM 748 N N . ILE A 1 94 ? 11.078 -0.610 3.173 1.00 93.31 94 ILE A N 1
ATOM 749 C CA . ILE A 1 94 ? 9.809 0.076 2.912 1.00 93.31 94 ILE A CA 1
ATOM 750 C C . ILE A 1 94 ? 9.311 0.821 4.160 1.00 93.31 94 ILE A C 1
ATOM 752 O O . ILE A 1 94 ? 8.952 1.993 4.062 1.00 93.31 94 ILE A O 1
ATOM 756 N N . ILE A 1 95 ? 9.338 0.182 5.334 1.00 91.50 95 ILE A N 1
ATOM 757 C CA . ILE A 1 95 ? 8.990 0.820 6.611 1.00 91.50 95 ILE A CA 1
ATOM 758 C C . ILE A 1 95 ? 9.951 1.976 6.900 1.00 91.50 95 ILE A C 1
ATOM 760 O O . ILE A 1 95 ? 9.483 3.064 7.219 1.00 91.50 95 ILE A O 1
ATOM 764 N N . THR A 1 96 ? 11.264 1.786 6.716 1.00 92.81 96 THR A N 1
ATOM 765 C CA . THR A 1 96 ? 12.267 2.851 6.906 1.00 92.81 96 THR A CA 1
ATOM 766 C C . THR A 1 96 ? 11.939 4.076 6.053 1.00 92.81 96 THR A C 1
ATOM 768 O O . THR A 1 96 ? 11.880 5.178 6.586 1.00 92.81 96 THR A O 1
ATOM 771 N N . LEU A 1 97 ? 11.641 3.896 4.758 1.00 94.44 97 LEU A N 1
ATOM 772 C CA . LEU A 1 97 ? 11.249 5.003 3.879 1.00 94.44 97 LEU A CA 1
ATOM 773 C C . LEU A 1 97 ? 10.004 5.746 4.389 1.00 94.44 97 LEU A C 1
ATOM 775 O O . LEU A 1 97 ? 10.002 6.974 4.417 1.00 94.44 97 LEU A O 1
ATOM 779 N N . ILE A 1 98 ? 8.950 5.026 4.792 1.00 93.06 98 ILE A N 1
ATOM 780 C CA . ILE A 1 98 ? 7.696 5.640 5.267 1.00 93.06 98 ILE A CA 1
ATOM 781 C C . ILE A 1 98 ? 7.904 6.376 6.597 1.00 93.06 98 ILE A C 1
ATOM 783 O O . ILE A 1 98 ? 7.389 7.481 6.786 1.00 93.06 98 ILE A O 1
ATOM 787 N N . VAL A 1 99 ? 8.665 5.781 7.518 1.00 90.75 99 VAL A N 1
ATOM 788 C CA . VAL A 1 99 ? 8.976 6.379 8.821 1.00 90.75 99 VAL A CA 1
ATOM 789 C C . VAL A 1 99 ? 9.831 7.632 8.638 1.00 90.75 99 VAL A C 1
ATOM 791 O O . VAL A 1 99 ? 9.497 8.656 9.226 1.00 90.75 99 VAL A O 1
ATOM 794 N N . THR A 1 100 ? 10.849 7.610 7.772 1.00 91.88 100 THR A N 1
ATOM 795 C CA . THR A 1 100 ? 11.639 8.805 7.432 1.00 91.88 100 THR A CA 1
ATOM 796 C C . THR A 1 100 ? 10.778 9.890 6.774 1.00 91.88 100 THR A C 1
ATOM 798 O O . THR A 1 100 ? 10.806 11.021 7.243 1.00 91.88 100 THR A O 1
ATOM 801 N N . ASP A 1 101 ? 9.928 9.562 5.789 1.00 92.44 101 ASP A N 1
ATOM 802 C CA . ASP A 1 101 ? 9.010 10.535 5.154 1.00 92.44 101 ASP A CA 1
ATOM 803 C C . ASP A 1 101 ? 8.062 11.210 6.166 1.00 92.44 101 ASP A C 1
ATOM 805 O O . ASP A 1 101 ? 7.709 12.387 6.039 1.00 92.44 101 ASP A O 1
ATOM 809 N N . THR A 1 102 ? 7.670 10.460 7.199 1.00 87.44 102 THR A N 1
ATOM 810 C CA . THR A 1 102 ? 6.812 10.934 8.292 1.00 87.44 102 THR A CA 1
ATOM 811 C C . THR A 1 102 ? 7.588 11.780 9.309 1.00 87.44 102 THR A C 1
ATOM 813 O O . THR A 1 102 ? 7.084 12.814 9.745 1.00 87.44 102 THR A O 1
ATOM 816 N N . GLN A 1 103 ? 8.806 11.373 9.684 1.00 88.31 103 GLN A N 1
ATOM 817 C CA . GLN A 1 103 ? 9.660 12.078 10.652 1.00 88.31 103 GLN A CA 1
ATOM 818 C C . GLN A 1 103 ? 10.204 13.399 10.095 1.00 88.31 103 GLN A C 1
ATOM 820 O O . GLN A 1 103 ? 10.154 14.417 10.785 1.00 88.31 103 GLN A O 1
ATOM 825 N N . ASP A 1 104 ? 10.654 13.397 8.839 1.00 92.00 104 ASP A N 1
ATOM 826 C CA . ASP A 1 104 ? 11.138 14.590 8.136 1.00 92.00 104 ASP A CA 1
ATOM 827 C C . ASP A 1 104 ? 9.979 15.480 7.643 1.00 92.00 104 ASP A C 1
ATOM 829 O O . ASP A 1 104 ? 10.200 16.599 7.174 1.00 92.00 104 ASP A O 1
ATOM 833 N N . ASN A 1 105 ? 8.731 15.002 7.770 1.00 87.38 105 ASN A N 1
ATOM 834 C CA . ASN A 1 105 ? 7.503 15.670 7.334 1.00 87.38 105 ASN A CA 1
ATOM 835 C C . ASN A 1 105 ? 7.570 16.119 5.856 1.00 87.38 105 ASN A C 1
ATOM 837 O O . ASN A 1 105 ? 7.059 17.176 5.476 1.00 87.38 105 ASN A O 1
ATOM 841 N N . THR A 1 106 ? 8.212 15.309 5.010 1.00 88.38 106 THR A N 1
ATOM 842 C CA . THR A 1 106 ? 8.342 15.565 3.569 1.00 88.38 106 THR A CA 1
ATOM 843 C C . THR A 1 106 ? 7.051 15.265 2.810 1.00 88.38 106 THR A C 1
ATOM 845 O O . THR A 1 106 ? 6.785 15.897 1.787 1.00 88.38 106 THR A O 1
ATOM 848 N N . GLY A 1 107 ? 6.225 14.337 3.307 1.00 88.69 107 GLY A N 1
ATOM 849 C CA . GLY A 1 107 ? 4.934 13.977 2.710 1.00 88.69 107 GLY A CA 1
ATOM 850 C C . GLY A 1 107 ? 5.038 13.437 1.279 1.00 88.69 107 GLY A C 1
ATOM 851 O O . GLY A 1 107 ? 4.073 13.516 0.516 1.00 88.69 107 GLY A O 1
ATOM 852 N N . MET A 1 108 ? 6.196 12.907 0.889 1.00 91.56 108 MET A N 1
ATOM 853 C CA . MET A 1 108 ? 6.506 12.377 -0.437 1.00 91.56 108 MET A CA 1
ATOM 854 C C . MET A 1 108 ? 5.508 11.290 -0.853 1.00 91.56 108 MET A C 1
ATOM 856 O O . MET A 1 108 ? 5.065 11.252 -2.005 1.00 91.56 108 MET A O 1
ATOM 860 N N . PHE A 1 109 ? 5.098 10.425 0.077 1.00 93.69 109 PHE A N 1
ATOM 861 C CA . PHE A 1 109 ? 4.179 9.332 -0.235 1.00 93.69 109 PHE A CA 1
ATOM 862 C C . PHE A 1 109 ? 2.700 9.734 -0.196 1.00 93.69 109 PHE A C 1
ATOM 864 O O . PHE A 1 109 ? 1.903 9.174 -0.952 1.00 93.69 109 PHE A O 1
ATOM 871 N N . THR A 1 110 ? 2.323 10.737 0.599 1.00 89.94 110 THR A N 1
ATOM 872 C CA . THR A 1 110 ? 0.931 11.213 0.723 1.00 89.94 110 THR A CA 1
ATOM 873 C C . THR A 1 110 ? 0.580 12.337 -0.258 1.00 89.94 110 THR A C 1
ATOM 875 O O . THR A 1 110 ? -0.593 12.520 -0.584 1.00 89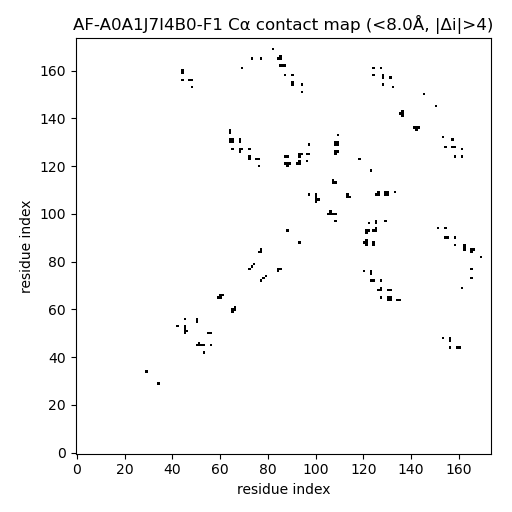.94 110 THR A O 1
ATOM 878 N N . THR A 1 111 ? 1.575 13.048 -0.796 1.00 90.44 111 THR A N 1
ATOM 879 C CA . THR A 1 111 ? 1.382 14.152 -1.749 1.00 90.44 111 THR A CA 1
ATOM 880 C C . THR A 1 111 ? 0.713 13.697 -3.053 1.00 90.44 111 THR A C 1
ATOM 882 O O . THR A 1 111 ? 0.997 12.628 -3.614 1.00 90.44 111 THR A O 1
ATOM 885 N N . HIS A 1 112 ? -0.181 14.549 -3.563 1.00 85.06 112 HIS A N 1
ATOM 886 C CA . HIS A 1 112 ? -0.786 14.412 -4.884 1.00 85.06 112 HIS A CA 1
ATOM 887 C C . HIS A 1 112 ? 0.243 14.769 -5.969 1.00 85.06 112 HIS A C 1
ATOM 889 O O . HIS A 1 112 ? 0.695 15.908 -6.025 1.00 85.06 112 HIS A O 1
ATOM 895 N N . ASN A 1 113 ? 0.586 13.805 -6.831 1.00 86.75 113 ASN A N 1
ATOM 896 C CA . ASN A 1 113 ? 1.640 13.911 -7.853 1.00 86.75 113 ASN A CA 1
ATOM 897 C C . ASN A 1 113 ? 3.004 14.366 -7.277 1.00 86.75 113 ASN A C 1
ATOM 899 O O . ASN A 1 113 ? 3.448 15.474 -7.579 1.00 86.75 113 ASN A O 1
ATOM 903 N N . PRO A 1 114 ? 3.672 13.542 -6.446 1.00 91.12 114 PRO A N 1
ATOM 904 C CA . PRO A 1 114 ? 5.001 13.870 -5.937 1.00 91.12 114 PRO A CA 1
ATOM 905 C C . PRO A 1 114 ? 6.026 13.888 -7.076 1.00 91.12 114 PRO A C 1
ATOM 907 O O . PRO A 1 114 ? 5.806 13.281 -8.130 1.00 91.12 114 PRO A O 1
ATOM 910 N N . ASP A 1 115 ? 7.178 14.515 -6.836 1.00 91.06 115 ASP A N 1
ATOM 911 C CA . ASP A 1 115 ? 8.348 14.274 -7.677 1.00 91.06 115 ASP A CA 1
ATOM 912 C C . ASP A 1 115 ? 8.813 12.821 -7.488 1.00 91.06 115 ASP A C 1
ATOM 914 O O . ASP A 1 115 ? 9.018 12.360 -6.364 1.00 91.06 115 ASP A O 1
ATOM 918 N N . LYS A 1 116 ? 8.939 12.099 -8.605 1.00 91.44 116 LYS A N 1
ATOM 919 C CA . LYS A 1 116 ? 9.362 10.690 -8.668 1.00 91.44 116 LYS A CA 1
ATOM 920 C C . LYS A 1 116 ? 10.780 10.536 -9.221 1.00 91.44 116 LYS A C 1
ATOM 922 O O . LYS A 1 116 ? 11.224 9.429 -9.526 1.00 91.44 116 LYS A O 1
ATOM 927 N N . THR A 1 117 ? 11.497 11.646 -9.387 1.00 91.81 117 THR A N 1
ATOM 928 C CA . THR A 1 117 ? 12.886 11.655 -9.842 1.00 91.81 117 THR A CA 1
ATOM 929 C C . THR A 1 117 ? 13.755 10.871 -8.859 1.00 91.81 117 THR A C 1
ATOM 931 O O . THR A 1 117 ? 13.841 11.202 -7.682 1.00 91.81 117 THR A O 1
ATOM 934 N N . GLY A 1 118 ? 14.398 9.807 -9.346 1.00 87.50 118 GLY A N 1
ATOM 935 C CA . GLY A 1 118 ? 15.252 8.939 -8.530 1.00 87.50 118 GLY A CA 1
ATOM 936 C C . GLY A 1 118 ? 14.524 7.857 -7.722 1.00 87.50 118 GLY A C 1
ATOM 937 O O . GLY A 1 118 ? 15.190 7.144 -6.977 1.00 87.50 118 GLY A O 1
ATOM 938 N N . TRP A 1 119 ? 13.205 7.689 -7.872 1.00 92.00 119 TRP A N 1
ATOM 939 C CA . TRP A 1 119 ? 12.468 6.639 -7.159 1.00 92.00 119 TRP A CA 1
ATOM 940 C C . TRP A 1 119 ? 12.931 5.233 -7.557 1.00 92.00 119 TRP A C 1
ATOM 942 O O . TRP A 1 119 ? 12.970 4.870 -8.736 1.00 92.00 119 TRP A O 1
ATOM 952 N N . GLY A 1 120 ? 13.257 4.432 -6.543 1.00 89.31 120 GLY A N 1
ATOM 953 C CA . GLY A 1 120 ? 13.494 2.998 -6.669 1.00 89.31 120 GLY A CA 1
ATOM 954 C C . GLY A 1 120 ? 12.200 2.178 -6.566 1.00 89.31 120 GLY A C 1
ATOM 955 O O . GLY A 1 120 ? 11.126 2.726 -6.306 1.00 89.31 120 GLY A O 1
ATOM 956 N N . PRO A 1 121 ? 12.272 0.844 -6.740 1.00 89.81 121 PRO A N 1
ATOM 957 C CA . PRO A 1 121 ? 11.128 -0.048 -6.546 1.00 89.81 121 PRO A CA 1
ATOM 958 C C . PRO A 1 121 ? 10.441 0.157 -5.189 1.00 89.81 121 PRO A C 1
ATOM 960 O O . PRO A 1 121 ? 9.234 0.368 -5.123 1.00 89.81 121 PRO A O 1
ATOM 963 N N . ASP A 1 122 ? 11.238 0.154 -4.124 1.00 93.50 122 ASP A N 1
ATOM 964 C CA . ASP A 1 122 ? 10.872 0.430 -2.732 1.00 93.50 122 ASP A CA 1
ATOM 965 C C . ASP A 1 122 ? 9.991 1.672 -2.549 1.00 93.50 122 ASP A C 1
ATOM 967 O O . ASP A 1 122 ? 8.995 1.590 -1.835 1.00 93.50 122 ASP A O 1
ATOM 971 N N . HIS A 1 123 ? 10.259 2.765 -3.264 1.00 95.00 123 HIS A N 1
ATOM 972 C CA . HIS A 1 123 ? 9.457 3.991 -3.205 1.00 95.00 123 HIS A CA 1
ATOM 973 C C . HIS A 1 123 ? 8.024 3.778 -3.724 1.00 95.00 123 HIS A C 1
ATOM 975 O O . HIS A 1 123 ? 7.066 4.297 -3.150 1.00 95.00 123 HIS A O 1
ATOM 981 N N . HIS A 1 124 ? 7.838 2.980 -4.781 1.00 94.62 124 HIS A N 1
ATOM 982 C CA . HIS A 1 124 ? 6.505 2.686 -5.319 1.00 94.62 124 HIS A CA 1
ATOM 983 C C . HIS A 1 124 ? 5.698 1.761 -4.395 1.00 94.62 124 HIS A C 1
ATOM 985 O O . HIS A 1 124 ? 4.495 1.971 -4.223 1.00 94.62 124 HIS A O 1
ATOM 991 N N . TRP A 1 125 ? 6.346 0.769 -3.772 1.00 95.88 125 TRP A N 1
ATOM 992 C CA . TRP A 1 125 ? 5.706 -0.096 -2.771 1.00 95.88 125 TRP A CA 1
ATOM 993 C C . TRP A 1 125 ? 5.365 0.692 -1.491 1.00 95.88 125 TRP A C 1
ATOM 995 O O . TRP A 1 125 ? 4.243 0.590 -0.994 1.00 95.88 125 TRP A O 1
ATOM 1005 N N . ALA A 1 126 ? 6.283 1.542 -1.015 1.00 96.06 126 ALA A N 1
ATOM 1006 C CA . ALA A 1 126 ? 6.072 2.442 0.119 1.00 96.06 126 ALA A CA 1
ATOM 1007 C C . ALA A 1 126 ? 4.899 3.404 -0.111 1.00 96.06 126 ALA A C 1
ATOM 1009 O O . ALA A 1 126 ? 4.017 3.514 0.743 1.00 96.06 126 ALA A O 1
ATOM 1010 N N . ARG A 1 127 ? 4.822 4.029 -1.297 1.00 96.25 127 ARG A N 1
ATOM 1011 C CA . ARG A 1 127 ? 3.700 4.902 -1.666 1.00 96.25 127 ARG A CA 1
ATOM 1012 C C . ARG A 1 127 ? 2.358 4.189 -1.571 1.00 96.25 127 ARG A C 1
ATOM 1014 O O . ARG A 1 127 ? 1.424 4.750 -1.005 1.00 96.25 127 ARG A O 1
ATOM 1021 N N . PHE A 1 128 ? 2.250 2.983 -2.133 1.00 96.94 128 PHE A N 1
ATOM 1022 C CA . PHE A 1 128 ? 0.998 2.230 -2.092 1.00 96.94 128 PHE A CA 1
ATOM 1023 C C . PHE A 1 128 ? 0.561 1.970 -0.649 1.00 96.94 128 PHE A C 1
ATOM 1025 O O . PHE A 1 128 ? -0.566 2.304 -0.290 1.00 96.94 128 PHE A O 1
ATOM 1032 N N . ILE A 1 129 ? 1.461 1.434 0.182 1.00 96.25 129 ILE A N 1
ATOM 1033 C CA . ILE A 1 129 ? 1.173 1.120 1.587 1.00 96.25 129 ILE A CA 1
ATOM 1034 C C . ILE A 1 129 ? 0.732 2.379 2.338 1.00 96.25 129 ILE A C 1
ATOM 1036 O O . ILE A 1 129 ? -0.326 2.368 2.965 1.00 96.25 129 ILE A O 1
ATOM 1040 N N . GLN A 1 130 ? 1.481 3.479 2.219 1.00 94.88 130 GLN A N 1
ATOM 1041 C CA . GLN A 1 130 ? 1.172 4.708 2.945 1.00 94.88 130 GLN A CA 1
ATOM 1042 C C . GLN A 1 130 ? -0.148 5.344 2.489 1.00 94.88 130 GLN A C 1
ATOM 1044 O O . GLN A 1 130 ? -0.942 5.763 3.327 1.00 94.88 130 GLN A O 1
ATOM 1049 N N . GLN A 1 131 ? -0.439 5.382 1.184 1.00 94.75 131 GLN A N 1
ATOM 1050 C CA . GLN A 1 131 ? -1.709 5.933 0.697 1.00 94.75 131 GLN A CA 1
ATOM 1051 C C . GLN A 1 131 ? -2.918 5.084 1.087 1.00 94.75 131 GLN A C 1
ATOM 1053 O O . GLN A 1 131 ? -3.958 5.641 1.443 1.00 94.75 131 GLN A O 1
ATOM 1058 N N . VAL A 1 132 ? -2.790 3.755 1.050 1.00 95.12 132 VAL A N 1
ATOM 1059 C CA . VAL A 1 132 ? -3.854 2.851 1.501 1.00 95.12 132 VAL A CA 1
ATOM 1060 C C . VAL A 1 132 ? -4.090 3.020 2.997 1.00 95.12 132 VAL A C 1
ATOM 1062 O O . VAL A 1 132 ? -5.238 3.159 3.409 1.00 95.12 132 VAL A O 1
ATOM 1065 N N . TYR A 1 133 ? -3.025 3.072 3.800 1.00 92.12 133 TYR A N 1
ATOM 1066 C CA . TYR A 1 133 ? -3.114 3.247 5.247 1.00 92.12 133 TYR A CA 1
ATOM 1067 C C . TYR A 1 133 ? -3.732 4.597 5.634 1.00 92.12 133 TYR A C 1
ATOM 1069 O O . TYR A 1 133 ? -4.746 4.623 6.329 1.00 92.12 133 TYR A O 1
ATOM 1077 N N . SER A 1 134 ? -3.212 5.719 5.118 1.00 90.62 134 SER A N 1
ATOM 1078 C CA . SER A 1 134 ? -3.785 7.049 5.382 1.00 90.62 134 SER A CA 1
ATOM 1079 C C . SER A 1 134 ? -5.227 7.183 4.870 1.00 90.62 134 SER A C 1
ATOM 1081 O O . SER A 1 134 ? -6.050 7.851 5.494 1.00 90.62 134 SER A O 1
ATOM 1083 N N . GLY A 1 135 ? -5.561 6.540 3.747 1.00 90.31 135 GLY A N 1
ATOM 1084 C CA . GLY A 1 135 ? -6.922 6.522 3.212 1.00 90.31 135 GLY A CA 1
ATOM 1085 C C . GLY A 1 135 ? -7.892 5.667 4.034 1.00 90.31 135 GLY A C 1
ATOM 1086 O O . GLY A 1 135 ? -9.036 6.076 4.226 1.00 90.31 135 GLY A O 1
ATOM 1087 N N . ALA A 1 136 ? -7.432 4.531 4.568 1.00 87.81 136 ALA A N 1
ATOM 1088 C CA . ALA A 1 136 ? -8.188 3.712 5.511 1.00 87.81 136 ALA A CA 1
ATOM 1089 C C . ALA A 1 136 ? -8.438 4.477 6.820 1.00 87.81 136 ALA A C 1
ATOM 1091 O O . ALA A 1 136 ? -9.584 4.573 7.238 1.00 87.81 136 ALA A O 1
ATOM 1092 N N . GLN A 1 137 ? -7.418 5.137 7.384 1.00 86.06 137 GLN A N 1
ATOM 1093 C CA . GLN A 1 137 ? -7.546 6.017 8.558 1.00 86.06 137 GLN A CA 1
ATOM 1094 C C . GLN A 1 137 ? -8.552 7.159 8.376 1.00 86.06 137 GLN A C 1
ATOM 1096 O O . GLN A 1 137 ? -9.267 7.513 9.313 1.00 86.06 137 GLN A O 1
ATOM 1101 N N . ALA A 1 138 ? -8.617 7.745 7.179 1.00 85.00 138 ALA A N 1
ATOM 1102 C CA . ALA A 1 138 ? -9.582 8.796 6.865 1.00 85.00 138 ALA A CA 1
ATOM 1103 C C . ALA A 1 138 ? -11.017 8.264 6.674 1.00 85.00 138 ALA A C 1
ATOM 1105 O O . ALA A 1 138 ? -11.974 9.019 6.847 1.00 85.00 138 ALA A O 1
ATOM 1106 N N . ALA A 1 139 ? -11.174 6.990 6.297 1.00 84.44 139 ALA A N 1
ATOM 1107 C CA . ALA A 1 139 ? -12.468 6.341 6.088 1.00 84.44 139 ALA A CA 1
ATOM 1108 C C . ALA A 1 139 ? -13.018 5.658 7.356 1.00 84.44 139 ALA A C 1
ATOM 1110 O O . ALA A 1 139 ? -14.233 5.594 7.533 1.00 84.44 139 ALA A O 1
ATOM 1111 N N . ASP A 1 140 ? -12.134 5.161 8.220 1.00 78.56 140 ASP A N 1
ATOM 1112 C CA . ASP A 1 140 ? -12.435 4.441 9.452 1.00 78.56 140 ASP A CA 1
ATOM 1113 C C . ASP A 1 140 ? -11.420 4.832 10.540 1.00 78.56 140 ASP A C 1
ATOM 1115 O O . ASP A 1 140 ? -10.234 4.497 10.490 1.00 78.56 140 ASP A O 1
ATOM 1119 N N . SER A 1 141 ? -11.901 5.546 11.559 1.00 67.44 141 SER A N 1
ATOM 1120 C CA . SER A 1 141 ? -11.061 6.057 12.641 1.00 67.44 141 SER A CA 1
ATOM 1121 C C . SER A 1 141 ? -10.540 4.976 13.594 1.00 67.44 141 SER A C 1
ATOM 1123 O O . SER A 1 141 ? -9.675 5.285 14.412 1.00 67.44 141 SER A O 1
ATOM 1125 N N . SER A 1 142 ? -10.986 3.716 13.482 1.00 71.12 142 SER A N 1
ATOM 1126 C CA . SER A 1 142 ? -10.393 2.595 14.233 1.00 71.12 142 SER A CA 1
ATOM 1127 C C . SER A 1 142 ? -8.934 2.308 13.847 1.00 71.12 142 SER A C 1
ATOM 1129 O O . SER A 1 142 ? -8.210 1.677 14.614 1.00 71.12 142 SER A O 1
ATOM 1131 N N . TRP A 1 143 ? -8.477 2.833 12.705 1.00 66.12 143 TRP A N 1
ATOM 1132 C CA . TRP A 1 143 ? -7.097 2.740 12.221 1.00 66.12 143 TRP A CA 1
ATOM 1133 C C . TRP A 1 143 ? -6.192 3.879 12.736 1.00 66.12 143 TRP A C 1
ATOM 1135 O O . TRP A 1 143 ? -5.004 3.924 12.411 1.00 66.12 143 TRP A O 1
ATOM 1145 N N . VAL A 1 144 ? -6.725 4.838 13.504 1.00 62.41 144 VAL A N 1
ATOM 1146 C CA . VAL A 1 144 ? -5.983 6.003 14.024 1.00 62.41 144 VAL A CA 1
ATOM 1147 C C . VAL A 1 144 ? -5.395 5.700 15.408 1.00 62.41 144 VAL A C 1
ATOM 1149 O O . VAL A 1 144 ? -6.045 5.088 16.247 1.00 62.41 144 VAL A O 1
ATOM 1152 N N . GLY A 1 145 ? -4.171 6.172 15.679 1.00 53.97 145 GLY A N 1
ATOM 1153 C CA . GLY A 1 145 ? -3.507 6.003 16.987 1.00 53.97 145 GLY A CA 1
ATOM 1154 C C . GLY A 1 145 ? -2.799 4.655 17.188 1.00 53.97 145 GLY A C 1
ATOM 1155 O O . GLY A 1 145 ? -2.373 4.337 18.294 1.00 53.97 145 GLY A O 1
ATOM 1156 N N . VAL A 1 146 ? -2.674 3.888 16.109 1.00 60.12 146 VAL A N 1
ATOM 1157 C CA . VAL A 1 146 ? -1.957 2.614 15.988 1.00 60.12 146 VAL A CA 1
ATOM 1158 C C . VAL A 1 146 ? -0.455 2.814 16.265 1.00 60.12 146 VAL A C 1
ATOM 1160 O O . VAL A 1 146 ? 0.125 3.802 15.808 1.00 60.12 146 VAL A O 1
ATOM 1163 N N . SER A 1 147 ? 0.180 1.915 17.031 1.00 65.56 147 SER A N 1
ATOM 1164 C CA . SER A 1 147 ? 1.606 2.048 17.382 1.00 65.56 147 SER A CA 1
ATOM 1165 C C . SER A 1 147 ? 2.530 1.748 16.192 1.00 65.56 147 SER A C 1
ATOM 1167 O O . SER A 1 147 ? 2.105 1.169 15.197 1.00 65.56 147 SER A O 1
ATOM 1169 N N . GLU A 1 148 ? 3.820 2.087 16.287 1.00 62.56 148 GLU A N 1
ATOM 1170 C CA . GLU A 1 148 ? 4.809 1.759 15.241 1.00 62.56 148 GLU A CA 1
ATOM 1171 C C . GLU A 1 148 ? 4.910 0.240 14.983 1.00 62.56 148 GLU A C 1
ATOM 1173 O O . GLU A 1 148 ? 5.038 -0.198 13.840 1.00 62.56 148 GLU A O 1
ATOM 1178 N N . GLN A 1 149 ? 4.772 -0.577 16.035 1.00 65.19 149 GLN A N 1
ATOM 1179 C CA . GLN A 1 149 ? 4.769 -2.040 15.928 1.00 65.19 149 GLN A CA 1
ATOM 1180 C C . GLN A 1 149 ? 3.513 -2.556 15.217 1.00 65.19 149 GLN A C 1
ATOM 1182 O O . GLN A 1 149 ? 3.600 -3.437 14.362 1.00 65.19 149 GLN A O 1
ATOM 1187 N N . ASP A 1 150 ? 2.356 -1.970 15.517 1.00 77.44 150 ASP A N 1
ATOM 1188 C CA . ASP A 1 150 ? 1.098 -2.310 14.852 1.00 77.44 150 ASP A CA 1
ATOM 1189 C C . ASP A 1 150 ? 1.086 -1.812 13.389 1.00 77.44 150 ASP A C 1
ATOM 1191 O O . ASP A 1 150 ? 0.580 -2.498 12.499 1.00 77.44 150 ASP A O 1
ATOM 1195 N N . PHE A 1 151 ? 1.719 -0.665 13.099 1.00 82.50 151 PHE A N 1
ATOM 1196 C CA . PHE A 1 151 ? 1.928 -0.192 11.729 1.00 82.50 151 PHE A CA 1
ATOM 1197 C C . PHE A 1 151 ? 2.790 -1.166 10.921 1.00 82.50 151 PHE A C 1
ATOM 1199 O O . PHE A 1 151 ? 2.459 -1.433 9.770 1.00 82.50 151 PHE A O 1
ATOM 1206 N N . ALA A 1 152 ? 3.842 -1.755 11.500 1.00 86.50 152 ALA A N 1
ATOM 1207 C CA . ALA A 1 152 ? 4.647 -2.763 10.806 1.00 86.50 152 ALA A CA 1
ATOM 1208 C C . ALA A 1 152 ? 3.816 -4.000 10.399 1.00 86.50 152 ALA A C 1
ATOM 1210 O O . ALA A 1 152 ? 3.995 -4.533 9.301 1.00 86.50 152 ALA A O 1
ATOM 1211 N N . VAL A 1 153 ? 2.858 -4.415 11.238 1.00 88.00 153 VAL A N 1
ATOM 1212 C CA . VAL A 1 153 ? 1.906 -5.496 10.922 1.00 88.00 153 VAL A CA 1
ATOM 1213 C C . VAL A 1 153 ? 0.975 -5.095 9.772 1.00 88.00 153 VAL A C 1
ATOM 1215 O O . VAL A 1 153 ? 0.811 -5.866 8.825 1.00 88.00 153 VAL A O 1
ATOM 1218 N N . ILE A 1 154 ? 0.414 -3.882 9.803 1.00 88.56 154 ILE A N 1
ATOM 1219 C CA . ILE A 1 154 ? -0.432 -3.353 8.719 1.00 88.56 154 ILE A CA 1
ATOM 1220 C C . ILE A 1 154 ? 0.364 -3.218 7.412 1.00 88.56 154 ILE A C 1
ATOM 1222 O O . ILE A 1 154 ? -0.105 -3.635 6.354 1.00 88.56 154 ILE A O 1
ATOM 1226 N N . ALA A 1 155 ? 1.586 -2.686 7.468 1.00 92.00 155 ALA A N 1
ATOM 1227 C CA . ALA A 1 155 ? 2.465 -2.536 6.315 1.00 92.00 155 ALA A CA 1
ATOM 1228 C C . ALA A 1 155 ? 2.786 -3.893 5.675 1.00 92.00 155 ALA A C 1
ATOM 1230 O O . ALA A 1 155 ? 2.729 -4.014 4.452 1.00 92.00 155 ALA A O 1
ATOM 1231 N N . TRP A 1 156 ? 3.035 -4.932 6.480 1.00 92.44 156 TRP A N 1
ATOM 1232 C CA . TRP A 1 156 ? 3.188 -6.299 5.982 1.00 92.44 156 TRP A CA 1
ATOM 1233 C C . T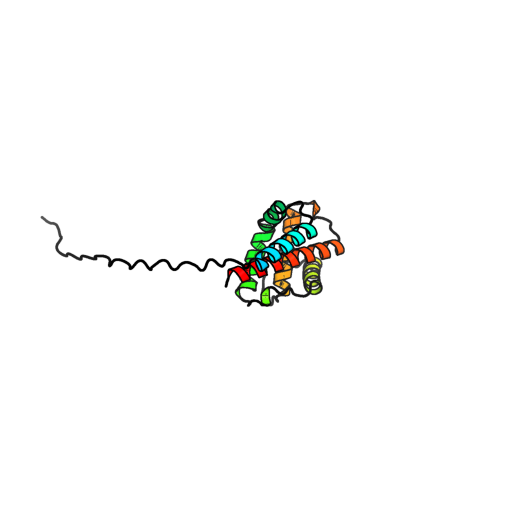RP A 1 156 ? 1.917 -6.806 5.285 1.00 92.44 156 TRP A C 1
ATOM 1235 O O . TRP A 1 156 ? 1.991 -7.261 4.147 1.00 92.44 156 TRP A O 1
ATOM 1245 N N . GLN A 1 157 ? 0.738 -6.661 5.897 1.00 92.62 157 GLN A N 1
ATOM 1246 C CA . GLN A 1 157 ? -0.534 -7.077 5.285 1.00 92.62 157 GLN A CA 1
ATOM 1247 C C . GLN A 1 157 ? -0.813 -6.357 3.951 1.00 92.62 157 GLN A C 1
ATOM 1249 O O . GLN A 1 157 ? -1.239 -6.977 2.974 1.00 92.62 157 GLN A O 1
ATOM 1254 N N . LEU A 1 158 ? -0.535 -5.052 3.884 1.00 95.12 158 LEU A N 1
ATOM 1255 C CA . LEU A 1 158 ? -0.685 -4.249 2.670 1.00 95.12 158 LEU A CA 1
ATOM 1256 C C . LEU A 1 158 ? 0.362 -4.597 1.598 1.00 95.12 158 LEU A C 1
ATOM 1258 O O . LEU A 1 158 ? 0.046 -4.546 0.407 1.00 95.12 158 LEU A O 1
ATOM 1262 N N . LEU A 1 159 ? 1.570 -5.012 1.998 1.00 94.75 159 LEU A N 1
ATOM 1263 C CA . LEU A 1 159 ? 2.589 -5.569 1.104 1.00 94.75 159 LEU A CA 1
ATOM 1264 C C . LEU A 1 159 ? 2.100 -6.872 0.457 1.00 94.75 159 LEU A C 1
ATOM 1266 O O . LEU A 1 159 ? 2.193 -7.024 -0.762 1.00 94.75 159 LEU A O 1
ATOM 1270 N N . GLU A 1 160 ? 1.541 -7.790 1.251 1.00 93.06 160 GLU A N 1
ATOM 1271 C CA . GLU A 1 160 ? 0.980 -9.049 0.747 1.00 93.06 160 GLU A CA 1
ATOM 1272 C C . GLU A 1 160 ? -0.188 -8.803 -0.217 1.00 93.06 160 GLU A C 1
ATOM 1274 O O . GLU A 1 160 ? -0.248 -9.407 -1.291 1.00 93.06 160 GLU A O 1
ATOM 1279 N N . LEU A 1 161 ? -1.086 -7.870 0.125 1.00 95.19 161 LEU A N 1
ATOM 1280 C CA . LEU A 1 161 ? -2.184 -7.467 -0.750 1.00 95.19 161 LEU A CA 1
ATOM 1281 C C . LEU A 1 161 ? -1.665 -6.901 -2.080 1.00 95.19 161 LEU A C 1
ATOM 1283 O O . LEU A 1 161 ? -2.145 -7.295 -3.146 1.00 95.19 161 LEU A O 1
ATOM 1287 N N . LEU A 1 162 ? -0.673 -6.005 -2.049 1.00 95.62 162 LEU A N 1
ATOM 1288 C CA . LEU A 1 162 ? -0.090 -5.451 -3.271 1.00 95.62 162 LEU A CA 1
ATOM 1289 C C . LEU A 1 162 ? 0.588 -6.536 -4.114 1.00 95.62 162 LEU A C 1
ATOM 1291 O O . LEU A 1 162 ? 0.423 -6.551 -5.334 1.00 95.62 162 LEU A O 1
ATOM 1295 N N . GLN A 1 163 ? 1.294 -7.476 -3.483 1.00 93.19 163 GLN A N 1
ATOM 1296 C CA . GLN A 1 163 ? 1.912 -8.606 -4.171 1.00 93.19 163 GLN A CA 1
ATOM 1297 C C . GLN A 1 163 ? 0.868 -9.501 -4.854 1.00 93.19 163 GLN A C 1
ATOM 1299 O O . GLN A 1 163 ? 1.059 -9.892 -6.010 1.00 93.19 163 GLN A O 1
ATOM 1304 N N . PHE A 1 164 ? -0.247 -9.802 -4.184 1.00 92.00 164 PHE A N 1
ATOM 1305 C CA . PHE A 1 164 ? -1.371 -10.522 -4.783 1.00 92.00 164 PHE A CA 1
ATOM 1306 C C . PHE A 1 164 ? -1.931 -9.775 -6.005 1.00 92.00 164 PHE A C 1
ATOM 1308 O O . PHE A 1 164 ? -2.015 -10.335 -7.103 1.00 92.00 164 PHE A O 1
ATOM 1315 N N . LEU A 1 165 ? -2.255 -8.486 -5.844 1.00 93.25 165 LEU A N 1
ATOM 1316 C CA . LEU A 1 165 ? -2.821 -7.655 -6.909 1.00 93.25 165 LEU A CA 1
ATOM 1317 C C . LEU A 1 165 ? -1.865 -7.523 -8.109 1.00 93.25 165 LEU A C 1
ATOM 1319 O O . LEU A 1 165 ? -2.301 -7.638 -9.258 1.00 93.25 165 LEU A O 1
ATOM 1323 N N . ALA A 1 166 ? -0.564 -7.344 -7.861 1.00 92.38 166 ALA A N 1
ATOM 1324 C CA . ALA A 1 166 ? 0.470 -7.265 -8.889 1.00 92.38 166 ALA A CA 1
ATOM 1325 C C . ALA A 1 166 ? 0.596 -8.574 -9.683 1.00 92.38 166 ALA A C 1
ATOM 1327 O O . ALA A 1 166 ? 0.566 -8.544 -10.916 1.00 92.38 166 ALA A O 1
ATOM 1328 N N . ARG A 1 167 ? 0.668 -9.729 -8.999 1.00 90.12 167 ARG A N 1
ATOM 1329 C CA . ARG A 1 167 ? 0.708 -11.050 -9.656 1.00 90.12 167 ARG A CA 1
ATOM 1330 C C . ARG A 1 167 ? -0.537 -11.293 -10.499 1.00 90.12 167 ARG A C 1
ATOM 1332 O O . ARG A 1 167 ? -0.414 -11.652 -11.668 1.00 90.12 167 ARG A O 1
ATOM 1339 N N . ARG A 1 168 ? -1.727 -11.017 -9.955 1.00 88.38 168 ARG A N 1
ATOM 1340 C CA . ARG A 1 168 ? -2.992 -11.175 -10.684 1.00 88.38 168 ARG A CA 1
ATOM 1341 C C . ARG A 1 168 ? -3.070 -10.254 -11.904 1.00 88.38 168 ARG A C 1
ATOM 1343 O O . ARG A 1 168 ? -3.555 -10.672 -12.952 1.00 88.38 168 ARG A O 1
ATOM 1350 N N . TRP A 1 169 ? -2.575 -9.019 -11.817 1.00 89.75 169 TRP A N 1
ATOM 1351 C CA . TRP A 1 169 ? -2.522 -8.113 -12.970 1.00 89.75 169 TRP A CA 1
ATOM 1352 C C . TRP A 1 169 ? -1.556 -8.603 -14.056 1.00 89.75 169 TRP A C 1
ATOM 1354 O O . TRP A 1 169 ? -1.907 -8.551 -15.233 1.00 89.75 169 TRP A O 1
ATOM 1364 N N . LEU A 1 170 ? -0.380 -9.116 -13.674 1.00 86.31 170 LEU A N 1
ATOM 1365 C CA . LEU A 1 170 ? 0.601 -9.690 -14.602 1.00 86.31 170 LEU A CA 1
ATOM 1366 C C 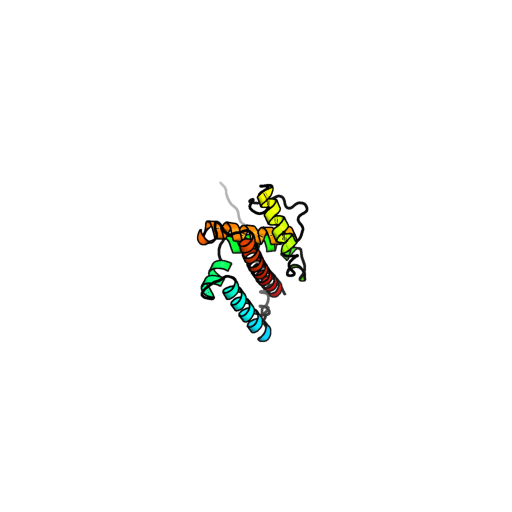. LEU A 1 170 ? 0.075 -10.967 -15.278 1.00 86.31 170 LEU A C 1
ATOM 1368 O O . LEU A 1 170 ? 0.230 -11.115 -16.486 1.00 86.31 170 LEU A O 1
ATOM 1372 N N . ALA A 1 171 ? -0.603 -11.853 -14.544 1.00 84.25 171 ALA A N 1
ATOM 1373 C CA . ALA A 1 171 ? -1.204 -13.065 -15.108 1.00 84.25 171 ALA A CA 1
ATOM 1374 C C . ALA A 1 171 ? -2.272 -12.745 -16.174 1.00 84.25 171 ALA A C 1
ATOM 1376 O O . ALA A 1 171 ? -2.294 -13.352 -17.239 1.00 84.25 171 ALA A O 1
ATOM 1377 N N . ASN A 1 172 ? -3.099 -11.717 -15.945 1.00 81.81 172 ASN A N 1
ATOM 1378 C CA . ASN A 1 172 ? -4.126 -11.262 -16.894 1.00 81.81 172 ASN A CA 1
ATOM 1379 C C . ASN A 1 172 ? -3.574 -10.449 -18.094 1.00 81.81 172 ASN A C 1
ATOM 1381 O O . ASN A 1 172 ? -4.353 -9.862 -18.851 1.00 81.81 172 ASN A O 1
ATOM 1385 N N . ARG A 1 173 ? -2.246 -10.364 -18.267 1.00 68.75 173 ARG A N 1
ATOM 1386 C CA . ARG A 1 173 ? -1.572 -9.667 -19.383 1.00 68.75 173 ARG A CA 1
ATOM 1387 C C . ARG A 1 173 ? -0.984 -10.604 -20.447 1.00 68.75 173 ARG A C 1
ATOM 1389 O O . ARG A 1 173 ? -0.539 -10.087 -21.473 1.00 68.75 173 ARG A O 1
ATOM 1396 N N . VAL A 1 174 ? -0.961 -11.918 -20.199 1.00 50.75 174 VAL A N 1
ATOM 1397 C CA . VAL A 1 174 ? -0.311 -12.962 -21.025 1.00 50.75 174 VAL A CA 1
ATOM 1398 C C . VAL A 1 174 ? -1.335 -13.762 -21.836 1.00 50.75 174 VAL A C 1
ATOM 1400 O O . VAL A 1 174 ? -1.042 -14.031 -23.023 1.00 50.75 174 VAL A O 1
#

pLDDT: mean 78.17, std 19.8, range [29.38, 96.94]